Protein AF-A0A538IE80-F1 (afdb_monomer_lite)

pLDDT: mean 73.46, std 9.83, range [51.0, 87.31]

Structure (mmCIF, N/CA/C/O backbone):
data_AF-A0A538IE80-F1
#
_entry.id   AF-A0A538IE80-F1
#
loop_
_atom_site.group_PDB
_atom_site.id
_atom_site.type_symbol
_atom_site.label_atom_id
_atom_site.label_alt_id
_atom_site.label_comp_id
_atom_site.label_asym_id
_atom_site.label_entity_id
_atom_site.label_seq_id
_atom_site.pdbx_PDB_ins_code
_atom_site.Cartn_x
_atom_site.Cartn_y
_atom_site.Cartn_z
_atom_site.occupancy
_atom_site.B_iso_or_equiv
_atom_site.auth_seq_id
_atom_site.auth_comp_id
_atom_site.auth_asym_id
_atom_site.auth_atom_id
_atom_site.pdbx_PDB_model_num
ATOM 1 N N . MET A 1 1 ? 2.873 -6.615 -53.002 1.00 56.28 1 MET A N 1
ATOM 2 C CA . MET A 1 1 ? 2.436 -7.052 -51.654 1.00 56.28 1 MET A CA 1
ATOM 3 C C . MET A 1 1 ? 3.212 -6.359 -50.526 1.00 56.28 1 MET A C 1
ATOM 5 O O . MET A 1 1 ? 2.584 -5.950 -49.564 1.00 56.28 1 MET A O 1
ATOM 9 N N . LEU A 1 2 ? 4.527 -6.124 -50.667 1.00 57.06 2 LEU A N 1
ATOM 10 C CA . LEU A 1 2 ? 5.363 -5.423 -49.669 1.00 57.06 2 LEU A CA 1
ATOM 11 C C . LEU A 1 2 ? 4.954 -3.962 -49.371 1.00 57.06 2 LEU A C 1
ATOM 13 O O . LEU A 1 2 ? 5.038 -3.533 -48.228 1.00 57.06 2 LEU A O 1
ATOM 17 N N . ALA A 1 3 ? 4.441 -3.216 -50.357 1.00 59.03 3 ALA A N 1
ATOM 18 C CA . ALA A 1 3 ? 4.010 -1.822 -50.159 1.00 59.03 3 ALA A CA 1
ATOM 19 C C . ALA A 1 3 ? 2.855 -1.670 -49.146 1.00 59.03 3 ALA A C 1
ATOM 21 O O . ALA A 1 3 ? 2.810 -0.699 -48.400 1.00 59.03 3 ALA A O 1
ATOM 22 N N . ARG A 1 4 ? 1.963 -2.667 -49.056 1.00 62.47 4 ARG A N 1
ATOM 23 C CA . ARG A 1 4 ? 0.865 -2.674 -48.075 1.00 62.47 4 ARG A CA 1
ATOM 24 C C . ARG A 1 4 ? 1.352 -2.923 -46.651 1.00 62.47 4 ARG A C 1
ATOM 26 O O . ARG A 1 4 ? 0.752 -2.420 -45.713 1.00 62.47 4 ARG A O 1
ATOM 33 N N . LEU A 1 5 ? 2.451 -3.659 -46.489 1.00 60.84 5 LEU A N 1
ATOM 34 C CA . LEU A 1 5 ? 3.078 -3.854 -45.181 1.00 60.84 5 LEU A CA 1
ATOM 35 C C . LEU A 1 5 ? 3.735 -2.559 -44.686 1.00 60.84 5 LEU A C 1
ATOM 37 O O . LEU A 1 5 ? 3.666 -2.269 -43.499 1.00 60.84 5 LEU A O 1
ATOM 41 N N . ALA A 1 6 ? 4.307 -1.754 -45.587 1.00 62.38 6 ALA A N 1
ATOM 42 C CA . ALA A 1 6 ? 4.901 -0.466 -45.233 1.00 62.38 6 ALA A CA 1
ATOM 43 C C . ALA A 1 6 ? 3.858 0.549 -44.726 1.00 62.38 6 ALA A C 1
ATOM 45 O O . ALA A 1 6 ? 4.103 1.223 -43.729 1.00 62.38 6 ALA A O 1
ATOM 46 N N . GLU A 1 7 ? 2.678 0.612 -45.352 1.00 66.62 7 GLU A N 1
ATOM 47 C CA . GLU A 1 7 ? 1.564 1.457 -44.886 1.00 66.62 7 GLU A CA 1
ATOM 48 C C . GLU A 1 7 ? 1.038 1.013 -43.514 1.00 66.62 7 GLU A C 1
ATOM 50 O O . GLU A 1 7 ? 0.804 1.846 -42.642 1.00 66.62 7 GLU A O 1
ATOM 55 N N . VAL A 1 8 ? 0.915 -0.302 -43.293 1.00 67.44 8 VAL A N 1
ATOM 56 C CA . VAL A 1 8 ? 0.482 -0.870 -42.006 1.00 67.44 8 VAL A CA 1
ATOM 57 C C . VAL A 1 8 ? 1.474 -0.533 -40.895 1.00 67.44 8 VAL A C 1
ATOM 59 O O . VAL A 1 8 ? 1.054 -0.127 -39.819 1.00 67.44 8 VAL A O 1
ATOM 62 N N . ILE A 1 9 ? 2.781 -0.637 -41.158 1.00 62.38 9 ILE A N 1
ATOM 63 C CA . ILE A 1 9 ? 3.832 -0.285 -40.191 1.00 62.38 9 ILE A CA 1
ATOM 64 C C . ILE A 1 9 ? 3.847 1.226 -39.912 1.00 62.38 9 ILE A C 1
ATOM 66 O O . ILE A 1 9 ? 4.025 1.622 -38.765 1.00 62.38 9 ILE A O 1
ATOM 70 N N . ALA A 1 10 ? 3.606 2.068 -40.922 1.00 63.47 10 ALA A N 1
ATOM 71 C CA . ALA A 1 10 ? 3.535 3.522 -40.761 1.00 63.47 10 ALA A CA 1
ATOM 72 C C . ALA A 1 10 ? 2.284 3.997 -39.997 1.00 63.47 10 ALA A C 1
ATOM 74 O O . ALA A 1 10 ? 2.287 5.090 -39.436 1.00 63.47 10 ALA A O 1
ATOM 75 N N . GLN A 1 11 ? 1.220 3.188 -39.967 1.00 70.62 11 GLN A N 1
ATOM 76 C CA . GLN A 1 11 ? 0.006 3.470 -39.201 1.00 70.62 11 GLN A CA 1
ATOM 77 C C . GLN A 1 11 ? 0.136 3.104 -37.715 1.00 70.62 11 GLN A C 1
ATOM 79 O O . GLN A 1 11 ? -0.671 3.563 -36.900 1.00 70.62 11 GLN A O 1
ATOM 84 N N . PHE A 1 12 ? 1.144 2.313 -37.334 1.00 63.19 12 PHE A N 1
ATOM 85 C CA . PHE A 1 12 ? 1.431 2.102 -35.923 1.00 63.19 12 PHE A CA 1
ATOM 86 C C . PHE A 1 12 ? 2.048 3.375 -35.332 1.00 63.19 12 PHE A C 1
ATOM 88 O O . PHE A 1 12 ? 3.010 3.907 -35.892 1.00 63.19 12 PHE A O 1
ATOM 95 N N . PRO A 1 13 ? 1.512 3.884 -34.206 1.00 67.00 13 PRO A N 1
ATOM 96 C CA . PRO A 1 13 ? 2.113 5.014 -33.515 1.00 67.00 13 PRO A CA 1
ATOM 97 C C . PRO A 1 13 ? 3.582 4.692 -33.216 1.00 67.00 13 PRO A C 1
ATOM 99 O O . PRO A 1 13 ? 3.895 3.530 -32.928 1.00 67.00 13 PRO A O 1
ATOM 102 N N . PRO A 1 14 ? 4.488 5.685 -33.293 1.00 70.19 14 PRO A N 1
ATOM 103 C CA . PRO A 1 14 ? 5.900 5.462 -33.031 1.00 70.19 14 PRO A CA 1
ATOM 104 C C . PRO A 1 14 ? 6.047 4.751 -31.688 1.00 70.19 14 PRO A C 1
ATOM 106 O O . PRO A 1 14 ? 5.511 5.205 -30.673 1.00 70.19 14 PRO A O 1
ATOM 109 N N . LEU A 1 15 ? 6.724 3.600 -31.711 1.00 64.50 15 LEU A N 1
ATOM 110 C CA . LEU A 1 15 ? 6.978 2.816 -30.512 1.00 64.50 15 LEU A CA 1
ATOM 111 C C . LEU A 1 15 ? 7.622 3.733 -29.461 1.00 64.50 15 LEU A C 1
ATOM 113 O O . LEU A 1 15 ? 8.525 4.500 -29.815 1.00 64.50 15 LEU A O 1
ATOM 117 N N . PRO A 1 16 ? 7.168 3.684 -28.194 1.00 59.62 16 PRO A N 1
ATOM 118 C CA . PRO A 1 16 ? 7.775 4.449 -27.116 1.00 59.62 16 PRO A CA 1
ATOM 119 C C . PRO A 1 16 ? 9.293 4.258 -27.140 1.00 59.62 16 PRO A C 1
ATOM 121 O O . PRO A 1 16 ? 9.794 3.143 -27.004 1.00 59.62 16 PRO A O 1
ATOM 124 N N . SER A 1 17 ? 10.018 5.350 -27.387 1.00 58.94 17 SER A N 1
ATOM 125 C CA . SER A 1 17 ? 11.475 5.325 -27.475 1.00 58.94 17 SER A CA 1
ATOM 126 C C . SER A 1 17 ? 12.067 4.891 -26.123 1.00 58.94 17 SER A C 1
ATOM 128 O O . SER A 1 17 ? 11.638 5.423 -25.092 1.00 58.94 17 SER A O 1
ATOM 130 N N . PRO A 1 18 ? 13.081 4.002 -26.091 1.00 58.50 18 PRO A N 1
ATOM 131 C CA . PRO A 1 18 ? 13.765 3.559 -24.866 1.00 58.50 18 PRO A CA 1
ATOM 132 C C . PRO A 1 18 ? 14.428 4.677 -24.030 1.00 58.50 18 PRO A C 1
ATOM 134 O O . PRO A 1 18 ? 15.007 4.407 -22.984 1.00 58.50 18 PRO A O 1
ATOM 137 N N . GLY A 1 19 ? 14.339 5.941 -24.456 1.00 54.84 19 GLY A N 1
ATOM 138 C CA . GLY A 1 19 ? 14.805 7.125 -23.726 1.00 54.84 19 GLY A CA 1
ATOM 139 C C . GLY A 1 19 ? 13.850 7.669 -22.653 1.00 54.84 19 GLY A C 1
ATOM 140 O O . GLY A 1 19 ? 14.140 8.705 -22.065 1.00 54.84 19 GLY A O 1
ATOM 141 N N . GLN A 1 20 ? 12.728 7.001 -22.358 1.00 57.62 20 GLN A N 1
ATOM 142 C CA . GLN A 1 20 ? 11.771 7.414 -21.312 1.00 57.62 20 GLN A CA 1
ATOM 143 C C . GLN A 1 20 ? 12.189 6.986 -19.879 1.00 57.62 20 GLN A C 1
ATOM 145 O O . GLN A 1 20 ? 11.380 6.999 -18.951 1.00 57.62 20 GLN A O 1
ATOM 150 N N . GLY A 1 21 ? 13.457 6.602 -19.690 1.00 58.47 21 GLY A N 1
ATOM 151 C CA . GLY A 1 21 ? 13.970 5.933 -18.486 1.00 58.47 21 GLY A CA 1
ATOM 152 C C . GLY A 1 21 ? 14.109 6.793 -17.223 1.00 58.47 21 GLY A C 1
ATOM 153 O O . GLY A 1 21 ? 14.249 6.237 -16.140 1.00 58.47 21 GLY A O 1
ATOM 154 N N . SER A 1 22 ? 14.033 8.127 -17.306 1.00 58.47 22 SER A N 1
ATOM 155 C CA . SER A 1 22 ? 14.164 9.011 -16.130 1.00 58.47 22 SER A CA 1
ATOM 156 C C . SER A 1 22 ? 12.851 9.682 -15.722 1.00 58.47 22 SER A C 1
ATOM 158 O O . SER A 1 22 ? 12.522 9.716 -14.537 1.00 58.47 22 SER A O 1
ATOM 160 N N . GLU A 1 23 ? 12.059 10.180 -16.676 1.00 65.94 23 GLU A N 1
ATOM 161 C CA . GLU A 1 23 ? 10.777 10.826 -16.371 1.00 65.94 23 GLU A CA 1
ATOM 162 C C . GLU A 1 23 ? 9.689 9.827 -15.975 1.00 65.94 23 GLU A C 1
ATOM 164 O O . GLU A 1 23 ? 8.936 10.095 -15.035 1.00 65.94 23 GLU A O 1
ATOM 169 N N . GLY A 1 24 ? 9.630 8.667 -16.642 1.00 65.88 24 GLY A N 1
ATOM 170 C CA . GLY A 1 24 ? 8.712 7.583 -16.286 1.00 65.88 24 GLY A CA 1
ATOM 171 C C . GLY A 1 24 ? 9.000 7.063 -14.880 1.00 65.88 24 GLY A C 1
ATOM 172 O O . GLY A 1 24 ? 8.104 7.016 -14.039 1.00 65.88 24 GLY A O 1
ATOM 173 N N . PHE A 1 25 ? 10.277 6.808 -14.583 1.00 66.50 25 PHE A N 1
ATOM 174 C CA . PHE A 1 25 ? 10.737 6.401 -13.257 1.00 66.50 25 PHE A CA 1
ATOM 175 C C . PHE A 1 25 ? 10.445 7.464 -12.187 1.00 66.50 25 PHE A C 1
ATOM 177 O O . PHE A 1 25 ? 9.904 7.149 -11.130 1.00 66.50 25 PHE A O 1
ATOM 184 N N . ARG A 1 26 ? 10.711 8.748 -12.465 1.00 71.56 26 ARG A N 1
ATOM 185 C CA . ARG A 1 26 ? 10.425 9.849 -11.529 1.00 71.56 26 ARG A CA 1
ATOM 186 C C . ARG A 1 26 ? 8.929 10.004 -11.253 1.00 71.56 26 ARG A C 1
ATOM 188 O O . ARG A 1 26 ? 8.543 10.259 -10.113 1.00 71.56 26 ARG A O 1
ATOM 195 N N . ARG A 1 27 ? 8.079 9.832 -12.269 1.00 75.81 27 ARG A N 1
ATOM 196 C CA . ARG A 1 27 ? 6.617 9.885 -12.128 1.00 75.81 27 ARG A CA 1
ATOM 197 C C . ARG A 1 27 ? 6.096 8.668 -11.353 1.00 75.81 27 ARG A C 1
ATOM 199 O O . ARG A 1 27 ? 5.272 8.840 -10.460 1.00 75.81 27 ARG A O 1
ATOM 206 N N . MET A 1 28 ? 6.646 7.479 -11.611 1.00 69.00 28 MET A N 1
ATOM 207 C CA . MET A 1 28 ? 6.370 6.250 -10.858 1.00 69.00 28 MET A CA 1
ATOM 208 C C . MET A 1 28 ? 6.770 6.397 -9.382 1.00 69.00 28 MET A C 1
ATOM 210 O O . MET A 1 28 ? 5.969 6.098 -8.505 1.00 69.00 28 MET A O 1
ATOM 214 N N . MET A 1 29 ? 7.954 6.953 -9.096 1.00 75.06 29 MET A N 1
ATOM 215 C CA . MET A 1 29 ? 8.435 7.247 -7.738 1.00 75.06 29 MET A CA 1
ATOM 216 C C . MET A 1 29 ? 7.579 8.295 -7.016 1.00 75.06 29 MET A C 1
ATOM 218 O O . MET A 1 29 ? 7.350 8.182 -5.813 1.00 75.06 29 MET A O 1
ATOM 222 N N . ALA A 1 30 ? 7.071 9.304 -7.729 1.00 80.38 30 ALA A N 1
ATOM 223 C CA . ALA A 1 30 ? 6.164 10.297 -7.153 1.00 80.38 30 ALA A CA 1
ATOM 224 C C . ALA A 1 30 ? 4.805 9.684 -6.771 1.00 80.38 30 ALA A C 1
ATOM 226 O O . ALA A 1 30 ? 4.313 9.929 -5.666 1.00 80.38 30 ALA A O 1
ATOM 227 N N . ILE A 1 31 ? 4.233 8.850 -7.650 1.00 79.69 31 ILE A N 1
ATOM 228 C CA . ILE A 1 31 ? 3.026 8.049 -7.374 1.00 79.69 31 ILE A CA 1
ATOM 229 C C . ILE A 1 31 ? 3.290 7.113 -6.189 1.00 79.69 31 ILE A C 1
ATOM 231 O O . ILE A 1 31 ? 2.460 6.980 -5.292 1.00 79.69 31 ILE A O 1
ATOM 235 N N . PHE A 1 32 ? 4.486 6.528 -6.141 1.00 76.81 32 PHE A N 1
ATOM 236 C CA . PHE A 1 32 ? 4.907 5.655 -5.061 1.00 76.81 32 PHE A CA 1
ATOM 237 C C . PHE A 1 32 ? 4.888 6.352 -3.704 1.00 76.81 32 PHE A C 1
ATOM 239 O O . PHE A 1 32 ? 4.220 5.903 -2.772 1.00 76.81 32 PHE A O 1
ATOM 246 N N . GLY A 1 33 ? 5.583 7.487 -3.610 1.00 81.69 33 GLY A N 1
ATOM 247 C CA . GLY A 1 33 ? 5.651 8.278 -2.387 1.00 81.69 33 GLY A CA 1
ATOM 248 C C . GLY A 1 33 ? 4.276 8.756 -1.923 1.00 81.69 33 GLY A C 1
ATOM 249 O O . GLY A 1 33 ? 3.993 8.726 -0.726 1.00 81.69 33 GLY A O 1
ATOM 250 N N . THR A 1 34 ? 3.394 9.137 -2.855 1.00 85.69 34 THR A N 1
ATOM 251 C CA . THR A 1 34 ? 2.026 9.560 -2.513 1.00 85.69 34 THR A CA 1
ATOM 252 C C . THR A 1 34 ? 1.166 8.408 -2.010 1.00 85.69 34 THR A C 1
ATOM 254 O O . THR A 1 34 ? 0.510 8.581 -0.984 1.00 85.69 34 THR A O 1
ATOM 257 N N . LEU A 1 35 ? 1.192 7.232 -2.649 1.00 77.56 35 LEU A N 1
ATOM 258 C CA . LEU A 1 35 ? 0.464 6.058 -2.151 1.00 77.56 35 LEU A CA 1
ATOM 259 C C . LEU A 1 35 ? 0.972 5.608 -0.779 1.00 77.56 35 LEU A C 1
ATOM 261 O O . LEU A 1 35 ? 0.158 5.303 0.091 1.00 77.56 35 LEU A O 1
ATOM 265 N N . MET A 1 36 ? 2.293 5.588 -0.572 1.00 78.12 36 MET A N 1
ATOM 266 C CA . MET A 1 36 ? 2.873 5.182 0.712 1.00 78.12 36 MET A CA 1
ATOM 267 C C . MET A 1 36 ? 2.473 6.159 1.824 1.00 78.12 36 MET A C 1
ATOM 269 O O . MET A 1 36 ? 2.005 5.747 2.884 1.00 78.12 36 MET A O 1
ATOM 273 N N . GLY A 1 37 ? 2.588 7.465 1.560 1.00 87.31 37 GLY A N 1
ATOM 274 C CA . GLY A 1 37 ? 2.161 8.503 2.495 1.00 87.31 37 GLY A CA 1
ATOM 275 C C . GLY A 1 37 ? 0.672 8.405 2.831 1.00 87.31 37 GLY A C 1
ATOM 276 O O . GLY A 1 37 ? 0.307 8.406 4.004 1.00 87.31 37 GLY A O 1
ATOM 277 N N . LEU A 1 38 ? -0.191 8.245 1.822 1.00 84.06 38 LEU A N 1
ATOM 278 C CA . LEU A 1 38 ? -1.634 8.084 2.021 1.00 84.06 38 LEU A CA 1
ATOM 279 C C . LEU A 1 38 ? -1.975 6.821 2.813 1.00 84.06 38 LEU A C 1
ATOM 281 O O . LEU A 1 38 ? -2.755 6.897 3.759 1.00 84.06 38 LEU A O 1
ATOM 285 N N . GLY A 1 39 ? -1.383 5.677 2.468 1.00 77.88 39 GLY A N 1
ATOM 286 C CA . GLY A 1 39 ? -1.614 4.412 3.167 1.00 77.88 39 GLY A CA 1
ATOM 287 C C . GLY A 1 39 ? -1.224 4.491 4.640 1.00 77.88 39 GLY A C 1
ATOM 288 O O . GLY A 1 39 ? -1.965 4.025 5.507 1.00 77.88 39 GLY A O 1
ATOM 289 N N . PHE A 1 40 ? -0.116 5.172 4.934 1.00 82.00 40 PHE A N 1
ATOM 290 C CA . PHE A 1 40 ? 0.337 5.406 6.299 1.00 82.00 40 PHE A CA 1
ATOM 291 C C . PHE A 1 40 ? -0.595 6.348 7.074 1.00 82.00 40 PHE A C 1
ATOM 293 O O . PHE A 1 40 ? -0.984 6.034 8.198 1.00 82.00 40 PHE A O 1
ATOM 300 N N . VAL A 1 41 ? -1.024 7.462 6.468 1.00 87.06 41 VAL A N 1
ATOM 301 C CA . VAL A 1 41 ? -1.978 8.403 7.086 1.00 87.06 41 VAL A CA 1
ATOM 302 C C . VAL A 1 41 ? -3.321 7.726 7.360 1.00 87.06 41 VAL A C 1
ATOM 304 O O . VAL A 1 41 ? -3.864 7.869 8.453 1.00 87.06 41 VAL A O 1
ATOM 307 N N . ILE A 1 42 ? -3.835 6.944 6.408 1.00 82.06 42 ILE A N 1
ATOM 308 C CA . ILE A 1 42 ? -5.081 6.181 6.565 1.00 82.06 42 ILE A CA 1
ATOM 309 C C . ILE A 1 42 ? -4.927 5.121 7.663 1.00 82.06 42 ILE A C 1
ATOM 311 O O . ILE A 1 42 ? -5.828 4.961 8.487 1.00 82.06 42 ILE A O 1
ATOM 315 N N . GLY A 1 43 ? -3.782 4.436 7.724 1.00 75.38 43 GLY A N 1
ATOM 316 C CA . GLY A 1 43 ? -3.469 3.470 8.777 1.00 75.38 43 GLY A CA 1
ATOM 317 C C . GLY A 1 43 ? -3.435 4.104 10.171 1.00 75.38 43 GLY A C 1
ATOM 318 O O . GLY A 1 43 ? -4.078 3.592 11.090 1.00 75.38 43 GLY A O 1
ATOM 319 N N . ILE A 1 44 ? -2.759 5.251 10.323 1.00 82.94 44 ILE A N 1
ATOM 320 C CA . ILE A 1 44 ? -2.726 6.024 11.576 1.00 82.94 44 ILE A CA 1
ATOM 321 C C . ILE A 1 44 ? -4.128 6.499 11.952 1.00 82.94 44 ILE A C 1
ATOM 323 O O . ILE A 1 44 ? -4.552 6.304 13.091 1.00 82.94 44 ILE A O 1
ATOM 327 N N . ALA A 1 45 ? -4.867 7.083 11.007 1.00 79.38 45 ALA A N 1
ATOM 328 C CA . ALA A 1 45 ? -6.235 7.531 11.239 1.00 79.38 45 ALA A CA 1
ATOM 329 C C . ALA A 1 45 ? -7.117 6.362 11.702 1.00 79.38 45 ALA A C 1
ATOM 331 O O . ALA A 1 45 ? -7.827 6.476 12.698 1.00 79.38 45 ALA A O 1
ATOM 332 N N . GLY A 1 46 ? -7.004 5.198 11.059 1.00 77.81 46 GLY A N 1
ATOM 333 C CA . GLY A 1 46 ? -7.693 3.981 11.479 1.00 77.81 46 GLY A CA 1
ATOM 334 C C . GLY A 1 46 ? -7.355 3.559 12.906 1.00 77.81 46 GLY A C 1
ATOM 335 O O . GLY A 1 46 ? -8.245 3.133 13.645 1.00 77.81 46 GLY A O 1
ATOM 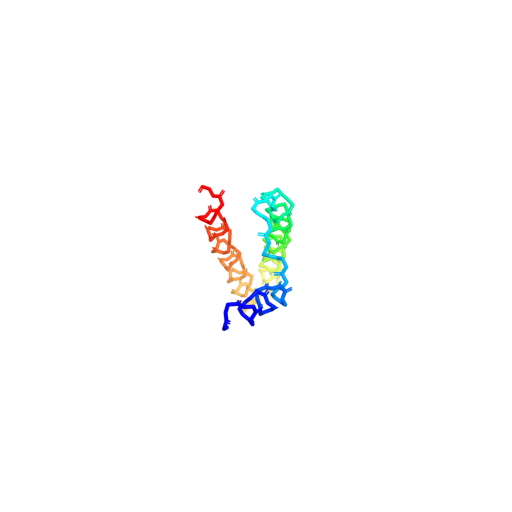336 N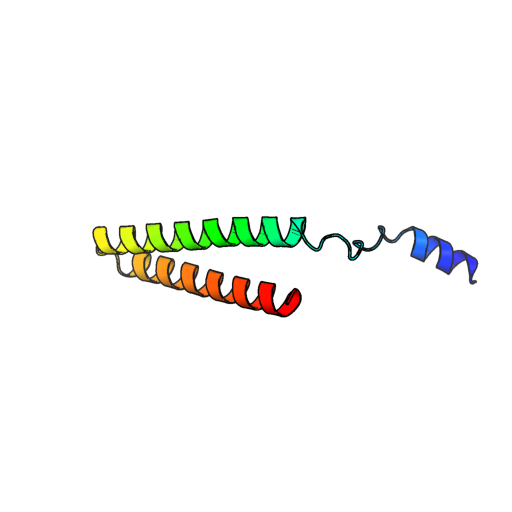 N . HIS A 1 47 ? -6.097 3.728 13.315 1.00 76.81 47 HIS A N 1
ATOM 337 C CA . HIS A 1 47 ? -5.647 3.444 14.674 1.00 76.81 47 HIS A CA 1
ATOM 338 C C . HIS A 1 47 ? -6.248 4.417 15.699 1.00 76.81 47 HIS A C 1
ATOM 340 O O . HIS A 1 47 ? -6.690 3.981 16.763 1.00 76.81 47 HIS A O 1
ATOM 346 N N . ILE A 1 48 ? -6.321 5.709 15.359 1.00 86.62 48 ILE A N 1
ATOM 347 C CA . ILE A 1 48 ? -6.913 6.763 16.200 1.00 86.62 48 ILE A CA 1
ATOM 348 C C . ILE A 1 48 ? -8.417 6.523 16.386 1.00 86.62 48 ILE A C 1
ATOM 350 O O . ILE A 1 48 ? -8.915 6.549 17.509 1.00 86.62 48 ILE A O 1
ATOM 354 N N . PHE A 1 49 ? -9.136 6.211 15.306 1.00 85.62 49 PHE A N 1
ATOM 355 C CA . PHE A 1 49 ? -10.578 5.948 15.345 1.00 85.62 49 PHE A CA 1
ATOM 356 C C . PHE A 1 49 ? -10.935 4.527 15.822 1.00 85.62 49 PHE A C 1
ATOM 358 O O . PHE A 1 49 ? -12.111 4.165 15.820 1.00 85.62 49 PHE A O 1
ATOM 365 N N . LYS A 1 50 ? -9.946 3.703 16.221 1.00 80.25 50 LYS A N 1
ATOM 366 C CA . LYS A 1 50 ? -10.112 2.278 16.588 1.00 80.25 50 LYS A CA 1
ATOM 367 C C . LYS A 1 50 ? -10.901 1.471 15.541 1.00 80.25 50 LYS A C 1
ATOM 369 O O . LYS A 1 50 ? -11.580 0.492 15.856 1.00 80.25 50 LYS A O 1
ATOM 374 N N . ALA A 1 51 ? -10.803 1.860 14.274 1.00 79.00 51 ALA A N 1
ATOM 375 C CA . ALA A 1 51 ? -11.535 1.251 13.177 1.00 79.00 51 ALA A CA 1
ATOM 376 C C . ALA A 1 51 ? -10.673 0.166 12.522 1.00 79.00 51 ALA A C 1
ATOM 378 O O . ALA A 1 51 ? -9.893 0.436 11.609 1.00 79.00 51 ALA A O 1
ATOM 379 N N . ARG A 1 52 ? -10.842 -1.089 12.964 1.00 80.94 52 ARG A N 1
ATOM 380 C CA . ARG A 1 52 ? -10.079 -2.252 12.459 1.00 80.94 52 ARG A CA 1
ATOM 381 C C . ARG A 1 52 ? -10.079 -2.384 10.930 1.00 80.94 52 ARG A C 1
ATOM 383 O O . ARG A 1 52 ? -9.071 -2.763 10.348 1.00 80.94 52 ARG A O 1
ATOM 390 N N . PHE A 1 53 ? -11.191 -2.031 10.281 1.00 83.06 53 PHE A N 1
ATOM 391 C CA . PHE A 1 53 ? -11.319 -2.073 8.822 1.00 83.06 53 PHE A CA 1
ATOM 392 C C . PHE A 1 53 ? -10.479 -0.997 8.130 1.00 83.06 53 PHE A C 1
ATOM 394 O O . PHE A 1 53 ? -9.907 -1.248 7.076 1.00 83.06 53 PHE A O 1
ATOM 401 N N . LEU A 1 54 ? -10.367 0.180 8.744 1.00 72.75 54 LEU A N 1
ATOM 402 C CA . LEU A 1 54 ? -9.597 1.299 8.209 1.00 72.75 54 LEU A CA 1
ATOM 403 C C . LEU A 1 54 ? -8.088 1.047 8.350 1.00 72.75 54 LEU A C 1
ATOM 405 O O . LEU A 1 54 ? -7.327 1.322 7.427 1.00 72.75 54 LEU A O 1
ATOM 409 N N . VAL 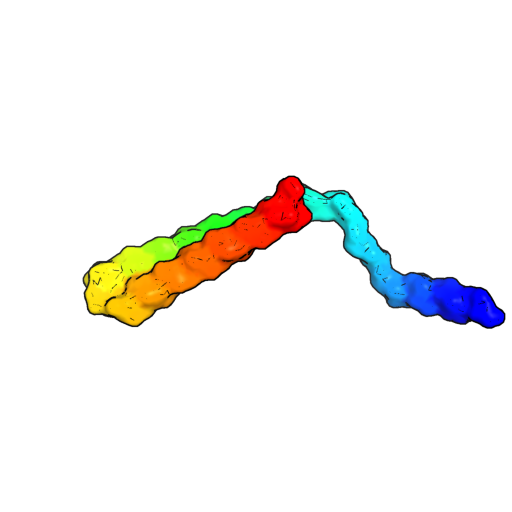A 1 55 ? -7.675 0.431 9.464 1.00 76.25 55 VAL A N 1
ATOM 410 C CA . VAL A 1 55 ? -6.298 -0.052 9.661 1.00 76.25 55 VAL A CA 1
ATOM 411 C C . VAL A 1 55 ? -5.951 -1.120 8.625 1.00 76.25 55 VAL A C 1
ATOM 413 O O . VAL A 1 55 ? -4.922 -1.012 7.965 1.00 76.25 55 VAL A O 1
ATOM 416 N N . ALA A 1 56 ? -6.823 -2.117 8.435 1.00 82.50 56 ALA A N 1
ATOM 417 C CA . ALA A 1 56 ? -6.611 -3.163 7.438 1.00 82.50 56 ALA A CA 1
ATOM 418 C C . ALA A 1 56 ? -6.491 -2.582 6.022 1.00 82.50 56 ALA A C 1
ATOM 420 O O . ALA A 1 56 ? -5.569 -2.946 5.301 1.00 82.50 56 ALA A O 1
ATOM 421 N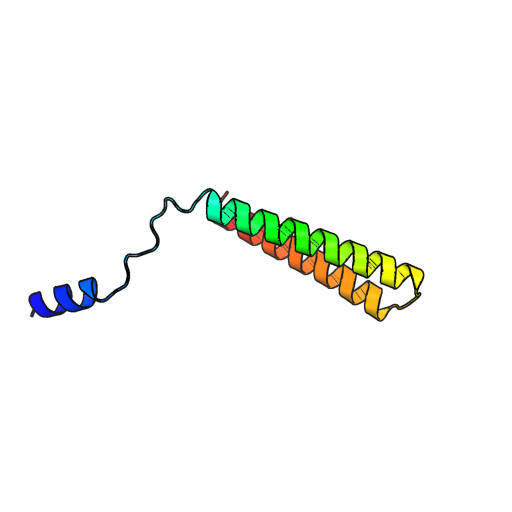 N . ALA A 1 57 ? -7.358 -1.635 5.648 1.00 83.75 57 ALA A N 1
ATOM 422 C CA . ALA A 1 57 ? -7.284 -0.952 4.359 1.00 83.75 57 ALA A CA 1
ATOM 423 C C . ALA A 1 57 ? -5.963 -0.182 4.182 1.00 83.75 57 ALA A C 1
ATOM 425 O O . ALA A 1 57 ? -5.335 -0.300 3.134 1.00 83.75 57 ALA A O 1
ATOM 426 N N . GLY A 1 58 ? -5.507 0.549 5.207 1.00 76.00 58 GLY A N 1
ATOM 427 C CA . GLY A 1 58 ? -4.226 1.263 5.180 1.00 76.00 58 GLY A CA 1
ATOM 428 C C . GLY A 1 58 ? -3.029 0.325 5.008 1.00 76.00 58 GLY A C 1
ATOM 429 O O . GLY A 1 58 ? -2.187 0.553 4.143 1.00 76.00 58 GLY A O 1
ATOM 430 N N . VAL A 1 59 ? -2.988 -0.777 5.763 1.00 83.62 59 VAL A N 1
ATOM 431 C CA . VAL A 1 59 ? -1.931 -1.798 5.646 1.00 83.62 59 VAL A CA 1
ATOM 432 C C . VAL A 1 59 ? -1.931 -2.438 4.257 1.00 83.62 59 VAL A C 1
ATOM 434 O O . VAL A 1 59 ? -0.872 -2.591 3.651 1.00 83.62 59 VAL A O 1
ATOM 437 N N . LEU A 1 60 ? -3.107 -2.771 3.722 1.00 86.81 60 LEU A N 1
ATOM 438 C CA . LEU A 1 60 ? -3.247 -3.380 2.397 1.00 86.81 60 LEU A CA 1
ATOM 439 C C . LEU A 1 60 ? -2.798 -2.413 1.291 1.00 86.81 60 LEU A C 1
ATOM 441 O O . LEU A 1 60 ? -2.132 -2.831 0.346 1.00 86.81 60 LEU A O 1
ATOM 445 N N . LEU A 1 61 ? -3.077 -1.114 1.450 1.00 80.06 61 LEU A N 1
ATOM 446 C CA . LEU A 1 61 ? -2.611 -0.061 0.546 1.00 80.06 61 LEU A CA 1
ATOM 447 C C . LEU A 1 61 ? -1.079 0.065 0.554 1.00 80.06 61 LEU A C 1
ATOM 449 O O . LEU A 1 61 ? -0.468 0.176 -0.508 1.00 80.06 61 LEU A O 1
ATOM 453 N N . VAL A 1 62 ? -0.455 0.010 1.736 1.00 81.25 62 VAL A N 1
ATOM 4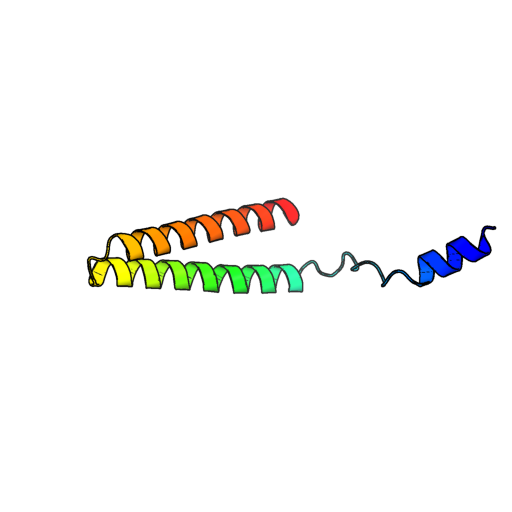54 C CA . VAL A 1 62 ? 1.010 0.044 1.883 1.00 81.25 62 VAL A CA 1
ATOM 455 C C . VAL A 1 62 ? 1.650 -1.184 1.239 1.00 81.25 62 VAL A C 1
ATOM 457 O O . VAL A 1 62 ? 2.597 -1.043 0.472 1.00 81.25 62 VAL A O 1
ATOM 460 N N . PHE A 1 63 ? 1.103 -2.379 1.473 1.00 85.50 63 PHE A N 1
ATOM 461 C CA . PHE A 1 63 ? 1.584 -3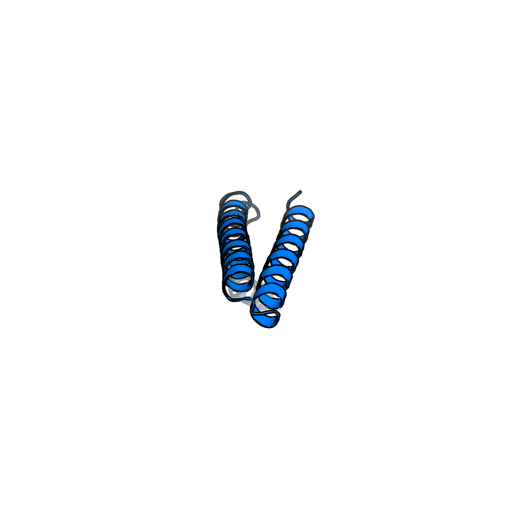.609 0.836 1.00 85.50 63 PHE A CA 1
ATOM 462 C C . PHE A 1 63 ? 1.456 -3.567 -0.692 1.00 85.50 63 PHE A C 1
ATOM 464 O O . PHE A 1 63 ? 2.393 -3.941 -1.398 1.00 85.50 63 PHE A O 1
ATOM 471 N N . ALA A 1 64 ? 0.318 -3.090 -1.207 1.00 82.44 64 ALA A N 1
ATOM 472 C CA . ALA A 1 64 ? 0.096 -2.936 -2.642 1.00 82.44 64 ALA A CA 1
ATOM 473 C C . ALA A 1 64 ? 1.090 -1.948 -3.261 1.00 82.44 64 ALA A C 1
ATOM 475 O O . ALA A 1 64 ? 1.641 -2.218 -4.329 1.00 82.44 64 ALA A O 1
ATOM 476 N N . ALA A 1 65 ? 1.373 -0.845 -2.564 1.00 77.69 65 ALA A N 1
ATOM 477 C CA . ALA A 1 65 ? 2.448 0.049 -2.943 1.00 77.69 65 ALA A CA 1
ATOM 478 C C . ALA A 1 65 ? 3.774 -0.735 -2.972 1.00 77.69 65 ALA A C 1
ATOM 480 O O . ALA A 1 65 ? 4.359 -0.897 -4.037 1.00 77.69 65 ALA A O 1
ATOM 481 N N . THR A 1 66 ? 4.244 -1.307 -1.867 1.00 82.94 66 THR A N 1
ATOM 482 C CA . THR A 1 66 ? 5.539 -2.012 -1.846 1.00 82.94 66 THR A CA 1
ATOM 483 C C . THR A 1 66 ? 5.685 -3.039 -2.979 1.00 82.94 66 THR A C 1
ATOM 485 O O . THR A 1 66 ? 6.736 -3.092 -3.614 1.00 82.94 66 THR A O 1
ATOM 488 N N . GLY A 1 67 ? 4.619 -3.774 -3.314 1.00 84.81 67 GLY A N 1
ATOM 489 C CA . GLY A 1 67 ? 4.580 -4.646 -4.491 1.00 84.81 67 GLY A CA 1
ATOM 490 C C . GLY A 1 67 ? 4.805 -3.909 -5.819 1.00 84.81 67 GLY A C 1
ATOM 491 O O . GLY A 1 67 ? 5.676 -4.302 -6.593 1.00 84.81 67 GLY A O 1
ATOM 492 N N . LEU A 1 68 ? 4.079 -2.815 -6.075 1.00 82.06 68 LEU A N 1
ATOM 493 C CA . LEU A 1 68 ? 4.277 -1.968 -7.262 1.00 82.06 68 LEU A CA 1
ATOM 494 C C . LEU A 1 68 ? 5.700 -1.402 -7.358 1.00 82.06 68 LEU A C 1
ATOM 496 O O . LEU A 1 68 ? 6.248 -1.326 -8.456 1.00 82.06 68 LEU A O 1
ATOM 500 N N . PHE A 1 69 ? 6.314 -1.037 -6.232 1.00 76.94 69 PHE A N 1
ATOM 501 C CA . PHE A 1 69 ? 7.706 -0.586 -6.211 1.00 76.94 69 PHE A CA 1
ATOM 502 C C . PHE A 1 69 ? 8.676 -1.693 -6.601 1.00 76.94 69 PHE A C 1
ATOM 504 O O . PHE A 1 69 ? 9.543 -1.464 -7.439 1.00 76.94 69 PHE A O 1
ATOM 511 N N . LEU A 1 70 ? 8.516 -2.899 -6.052 1.00 79.62 70 LEU A N 1
ATOM 512 C CA . LEU A 1 70 ? 9.362 -4.035 -6.419 1.00 79.62 70 LEU A CA 1
ATOM 513 C C . LEU A 1 70 ? 9.227 -4.389 -7.904 1.00 79.62 70 LEU A C 1
ATOM 515 O O . LEU A 1 70 ? 10.235 -4.663 -8.546 1.00 79.62 70 LEU A O 1
ATOM 519 N N . VAL A 1 71 ? 8.016 -4.323 -8.468 1.00 79.75 71 VAL A N 1
ATOM 520 C CA . VAL A 1 71 ? 7.796 -4.507 -9.913 1.00 79.75 71 VAL A CA 1
ATOM 521 C C . VAL A 1 71 ? 8.494 -3.411 -10.716 1.00 79.75 71 VAL A C 1
ATOM 523 O O . VAL A 1 71 ? 9.181 -3.713 -11.688 1.00 79.75 71 VAL A O 1
ATOM 526 N N . ALA A 1 72 ? 8.362 -2.148 -10.305 1.00 74.38 72 ALA A N 1
ATOM 527 C CA . ALA A 1 72 ? 9.011 -1.033 -10.984 1.00 74.38 72 ALA A CA 1
ATOM 528 C C . ALA A 1 72 ? 10.542 -1.174 -10.973 1.00 74.38 72 ALA A C 1
ATOM 530 O O . ALA A 1 72 ? 11.170 -1.008 -12.017 1.00 74.38 72 ALA A O 1
ATOM 531 N N . VAL A 1 73 ? 11.128 -1.539 -9.827 1.00 75.25 73 VAL A N 1
ATOM 532 C CA . VAL A 1 73 ? 12.568 -1.804 -9.686 1.00 75.25 73 VAL A CA 1
ATOM 533 C C . VAL A 1 73 ? 12.987 -3.013 -10.520 1.00 75.25 73 VAL A C 1
ATOM 535 O O . VAL A 1 73 ? 13.961 -2.917 -11.248 1.00 75.25 73 VAL A O 1
ATOM 538 N N . ALA A 1 74 ? 12.243 -4.119 -10.497 1.00 78.69 74 ALA A N 1
ATOM 539 C CA . ALA A 1 74 ? 12.569 -5.304 -11.295 1.00 78.69 74 ALA A CA 1
ATOM 540 C C . ALA A 1 74 ? 12.509 -5.058 -12.815 1.00 78.69 74 ALA A C 1
ATOM 542 O O . ALA A 1 74 ? 13.165 -5.760 -13.576 1.00 78.69 74 ALA A O 1
ATOM 543 N N . GLN A 1 75 ? 11.712 -4.085 -13.267 1.00 69.88 75 GLN A N 1
ATOM 544 C CA . GLN A 1 75 ? 11.601 -3.720 -14.683 1.00 69.88 75 GLN A CA 1
ATOM 545 C C . GLN A 1 75 ? 12.638 -2.683 -15.146 1.00 69.88 75 GLN A C 1
ATOM 547 O O . GLN A 1 75 ? 12.818 -2.528 -16.351 1.00 69.88 75 GLN A O 1
ATOM 552 N N . HIS A 1 76 ? 13.266 -1.947 -14.224 1.00 54.38 76 HIS A N 1
ATOM 553 C CA . HIS A 1 76 ? 14.124 -0.792 -14.540 1.00 54.38 76 HIS A CA 1
ATOM 554 C C . HIS A 1 76 ? 15.517 -0.850 -13.886 1.00 54.38 76 HIS A C 1
ATOM 556 O O . HIS A 1 76 ? 16.304 0.078 -14.078 1.00 54.38 76 HIS A O 1
ATOM 562 N N . GLY A 1 77 ? 15.797 -1.882 -13.089 1.00 51.00 77 GLY A N 1
ATOM 563 C CA . GLY A 1 77 ? 17.067 -2.130 -12.402 1.00 51.00 77 GLY A CA 1
ATOM 564 C C . GLY A 1 77 ? 17.916 -3.194 -13.077 1.00 51.00 77 GLY A C 1
ATOM 565 O O . GLY A 1 77 ? 17.367 -3.980 -13.881 1.00 51.00 77 GLY A O 1
#

Radius of gyration: 20.62 Å; chains: 1; bounding box: 29×18×68 Å

Sequence (77 aa):
MLARLAEVIAQFPPLPSPGQGSEGFRRMMAIFGTLMGLGFVIGIAGHIFKARFLVAAGVLLVFAATGLFLVAVAQHG

Secondary structure (DSSP, 8-state):
-HHHHHHHHHHSPPPPPTT-TTHHHHHHHHHHHHHHHHHHHHHHHHHHTT-HHHHHHHHHHHHHHHHHHHHHHHHH-

Foldseek 3Di:
DVVVVVVVVVPDDPDPDPVCLPVVLVVLVVVLVVLLVVLVVQLVVCVVVVPPVSVVSSVVSNVVSVVSVVVSVVVRD